Protein AF-X1KJ30-F1 (afdb_monomer)

Solvent-accessible surface area (backbone atoms only — not comparable to full-atom values): 5124 Å² total; per-residue (Å²): 112,70,77,42,52,62,43,24,66,43,98,86,50,95,57,44,96,63,54,57,96,70,60,54,70,57,25,50,52,46,57,55,50,76,75,46,72,91,53,91,80,87,85,82,89,50,76,89,52,41,56,31,97,47,70,56,91,92,39,53,57,39,75,49,65,70,60,52,70,58,54,51,50,50,54,56,64,73,72,109

Radius of gyration: 16.96 Å; Cα contacts (8 Å, |Δi|>4): 63; chains: 1; bounding box: 38×28×41 Å

Nearest PDB structures (foldseek):
  7y1s-assembly1_A  TM=9.451E-01  e=9.728E-05  Bacillus amyloliquefaciens
  8pz0-assembly1_A  TM=9.173E-01  e=1.763E-04  Pseudomonas aeruginosa PA14
  6ome-assembly1_A  TM=9.000E-01  e=2.204E-04  Chlamydia trachomatis D/UW-3/CX
  6wvv-assembly2_J  TM=9.348E-01  e=4.648E-03  Plasmodium vivax
  3ij3-assembly1_A  TM=8.871E-01  e=1.418E-02  Coxiella burnetii

Foldseek 3Di:
DVVLQVQQDDPPDPGHCAGDPPPGVVNNVVVVVVVCPPPPDDDDDCPVPQADCADDPPAHGGGRPPPPVVVVVVVVVVVD

Mean predicted aligned error: 3.71 Å

Sequence (80 aa):
YEQAKEQLKSEVADIKNVGGKWGGAITAAQFLAEFAGDTPWVHLDIAGTSLSEKDRGYLVKGATGVTVRTLVNLALSLAQ

Organism: NCBI:txid412755

pLDDT: mean 94.49, std 5.51, range [63.91, 98.38]

Secondary structure (DSSP, 8-state):
-HHHHHTT--SSSS--S---SS-HHHHHHHHHHTTTTTS-------GGGSEESS-BTTBPSEE--TTHHHHHHHHHHH--

InterPro domains:
  IPR000819 Peptidase M17, leucyl aminopeptidase, C-terminal [PF00883] (3-72)
  IPR011356 Peptidase M17, leucine aminopeptidase/peptidase B [PTHR11963] (3-77)

Structure (mmCIF, N/CA/C/O backbone):
data_AF-X1KJ30-F1
#
_entry.id   AF-X1KJ30-F1
#
loop_
_atom_site.group_PDB
_atom_site.id
_atom_site.type_symbol
_atom_site.label_atom_id
_atom_site.label_alt_id
_atom_site.label_comp_id
_atom_site.label_asym_id
_atom_site.label_entity_id
_atom_site.label_seq_id
_atom_site.pdbx_PDB_ins_code
_atom_site.Cartn_x
_atom_site.Cartn_y
_atom_site.Cartn_z
_atom_site.occupancy
_atom_site.B_iso_or_equiv
_atom_site.auth_seq_id
_atom_site.auth_comp_id
_atom_site.auth_asym_id
_atom_site.auth_atom_id
_atom_site.pdbx_PDB_model_num
ATOM 1 N N . TYR A 1 1 ? -5.337 -7.015 12.886 1.00 63.91 1 TYR A N 1
ATOM 2 C CA . TYR A 1 1 ? -4.278 -7.027 13.919 1.00 63.91 1 TYR A CA 1
ATOM 3 C C . TYR A 1 1 ? -4.632 -5.969 14.945 1.00 63.91 1 TYR A C 1
ATOM 5 O O . TYR A 1 1 ? -4.392 -4.792 14.698 1.00 63.91 1 TYR A O 1
ATOM 13 N N . GLU A 1 2 ? -5.210 -6.375 16.072 1.00 72.94 2 GLU A N 1
ATOM 14 C CA . GLU A 1 2 ? -5.714 -5.443 17.098 1.00 72.94 2 GLU A CA 1
ATOM 15 C C . GLU A 1 2 ? -4.644 -4.466 17.605 1.00 72.94 2 GLU A C 1
ATOM 17 O O . GLU A 1 2 ? -4.895 -3.276 17.765 1.00 72.94 2 GLU A O 1
ATOM 22 N N . GLN A 1 3 ? -3.399 -4.932 17.731 1.00 79.31 3 GLN A N 1
ATOM 23 C CA . GLN A 1 3 ? -2.260 -4.118 18.170 1.00 79.31 3 GLN A CA 1
ATOM 24 C C . GLN A 1 3 ? -1.965 -2.911 17.262 1.00 79.31 3 GLN A C 1
ATOM 26 O O . GLN A 1 3 ? -1.434 -1.908 17.731 1.00 79.31 3 GLN A O 1
ATOM 31 N N . ALA A 1 4 ? -2.270 -2.999 15.963 1.00 79.62 4 ALA A N 1
ATOM 32 C CA . ALA A 1 4 ? -2.070 -1.888 15.035 1.00 79.62 4 ALA A CA 1
ATOM 33 C C . ALA A 1 4 ? -3.216 -0.865 15.120 1.00 79.62 4 ALA A C 1
ATOM 35 O O . ALA A 1 4 ? -2.956 0.330 15.019 1.00 79.62 4 ALA A O 1
ATOM 36 N N . LYS A 1 5 ? -4.452 -1.317 15.376 1.00 86.06 5 LYS A N 1
ATOM 37 C CA . LYS A 1 5 ? -5.606 -0.435 15.613 1.00 86.06 5 LYS A CA 1
ATOM 38 C C . LYS A 1 5 ? -5.474 0.345 16.919 1.00 86.06 5 LYS A C 1
ATOM 40 O O . LYS A 1 5 ? -5.768 1.534 16.954 1.00 86.06 5 LYS A O 1
ATOM 45 N N . GLU A 1 6 ? -4.943 -0.288 17.965 1.00 92.06 6 GLU A N 1
ATOM 46 C CA . GLU A 1 6 ? -4.692 0.361 19.260 1.00 92.06 6 GLU A CA 1
ATOM 47 C C . GLU A 1 6 ? -3.831 1.625 19.118 1.00 92.06 6 GLU A C 1
ATOM 49 O O . GLU A 1 6 ? -4.079 2.645 19.758 1.00 92.06 6 GLU A O 1
ATOM 54 N N . GLN A 1 7 ? -2.848 1.590 18.215 1.00 93.88 7 GLN A N 1
ATOM 55 C CA . GLN A 1 7 ? -1.965 2.726 17.969 1.00 93.88 7 GLN A CA 1
ATOM 56 C C . GLN A 1 7 ? -2.666 3.927 17.330 1.00 93.88 7 GLN A C 1
ATOM 58 O O . GLN A 1 7 ? -2.090 5.010 17.358 1.00 93.88 7 GLN A O 1
ATOM 63 N N . LEU A 1 8 ? -3.865 3.755 16.768 1.00 96.00 8 LEU A N 1
ATOM 64 C CA . LEU A 1 8 ? -4.634 4.788 16.069 1.00 96.00 8 LEU A CA 1
ATOM 65 C C . LEU A 1 8 ? -5.732 5.416 16.939 1.00 96.00 8 LEU A C 1
ATOM 67 O O . LEU A 1 8 ? -6.459 6.290 16.465 1.00 96.00 8 LEU A O 1
ATOM 71 N N . LYS A 1 9 ? -5.828 5.039 18.221 1.00 95.31 9 LYS A N 1
ATOM 72 C CA . LYS A 1 9 ? -6.730 5.707 19.162 1.00 95.31 9 LYS A CA 1
ATOM 73 C C . LYS A 1 9 ? -6.369 7.184 19.320 1.00 95.31 9 LYS A C 1
ATOM 75 O O . LYS A 1 9 ? -5.189 7.552 19.413 1.00 95.31 9 LYS A O 1
ATOM 80 N N . SER A 1 10 ? -7.407 8.009 19.361 1.00 96.06 10 SER A N 1
ATOM 81 C CA . SER A 1 10 ? -7.345 9.452 19.566 1.00 96.06 10 SER A CA 1
ATOM 82 C C . SER A 1 10 ? -8.157 9.826 20.806 1.00 96.06 10 SER A C 1
ATOM 84 O O . SER A 1 10 ? -9.152 9.181 21.118 1.00 96.06 10 SER A O 1
ATOM 86 N N . GLU A 1 11 ? -7.710 10.851 21.530 1.00 96.50 11 GLU A N 1
ATOM 87 C CA . GLU A 1 11 ? -8.411 11.373 22.715 1.00 96.50 11 GLU A CA 1
ATOM 88 C C . GLU A 1 11 ? -9.518 12.375 22.348 1.00 96.50 11 GLU A C 1
ATOM 90 O O . GLU A 1 11 ? -10.315 12.754 23.201 1.00 96.50 11 GLU A O 1
ATOM 95 N N . VAL A 1 12 ? -9.552 12.827 21.089 1.00 97.50 12 VAL A N 1
ATOM 96 C CA . VAL A 1 12 ? -10.426 13.921 20.626 1.00 97.50 12 VAL A CA 1
ATOM 97 C C . VAL A 1 12 ? -11.308 13.510 19.448 1.00 97.50 12 VAL A C 1
ATOM 99 O O . VAL A 1 12 ? -12.437 13.975 19.337 1.00 97.50 12 VAL A O 1
ATOM 102 N N . ALA A 1 13 ? -10.789 12.669 18.555 1.00 97.62 13 ALA A N 1
ATOM 103 C CA . ALA A 1 13 ? -11.466 12.244 17.332 1.00 97.62 13 ALA A CA 1
ATOM 104 C C . ALA A 1 13 ? -11.702 10.730 17.348 1.00 97.62 13 ALA A C 1
ATOM 106 O O . ALA A 1 13 ? -11.140 10.028 18.185 1.00 97.62 13 ALA A O 1
ATOM 107 N N . ASP A 1 14 ? -12.456 10.220 16.378 1.00 96.25 14 ASP A N 1
ATOM 108 C CA . ASP A 1 14 ? -12.725 8.781 16.260 1.00 96.25 14 ASP A CA 1
ATOM 109 C C . ASP A 1 14 ? -11.435 7.965 16.046 1.00 96.25 14 ASP A C 1
ATOM 111 O O . ASP A 1 14 ? -11.285 6.848 16.537 1.00 96.25 14 ASP A O 1
ATOM 115 N N . ILE A 1 15 ? -10.471 8.549 15.328 1.00 96.81 15 ILE A N 1
ATOM 116 C CA . ILE A 1 15 ? -9.205 7.927 14.936 1.00 96.81 15 ILE A CA 1
ATOM 117 C C . ILE A 1 15 ? -8.162 9.017 14.632 1.00 96.81 15 ILE A C 1
ATOM 119 O O . ILE A 1 15 ? -8.502 10.089 14.131 1.00 96.81 15 ILE A O 1
ATOM 123 N N . LYS A 1 16 ? -6.876 8.764 14.915 1.00 96.62 16 LYS A N 1
ATOM 124 C CA . LYS A 1 16 ? -5.754 9.600 14.435 1.00 96.62 16 LYS A CA 1
ATOM 125 C C . LYS A 1 16 ? -5.060 8.976 13.223 1.00 96.62 16 LYS A C 1
ATOM 127 O O . LYS A 1 16 ? -5.049 7.763 13.053 1.00 96.62 16 LYS A O 1
ATOM 132 N N . ASN A 1 17 ? -4.422 9.811 12.407 1.00 96.19 17 ASN A N 1
ATOM 133 C CA . ASN A 1 17 ? -3.820 9.419 11.127 1.00 96.19 17 ASN A CA 1
ATOM 134 C C . ASN A 1 17 ? -2.394 8.843 11.216 1.00 96.19 17 ASN A C 1
ATOM 136 O O . ASN A 1 17 ? -1.830 8.469 10.190 1.00 96.19 17 ASN A O 1
ATOM 140 N N . VAL A 1 18 ? -1.783 8.804 12.404 1.00 95.56 18 VAL A N 1
ATOM 141 C CA . VAL A 1 18 ? -0.398 8.351 12.598 1.00 95.56 18 VAL A CA 1
ATOM 142 C C . VAL A 1 18 ? -0.302 7.459 13.837 1.00 95.56 18 VAL A C 1
ATOM 144 O O . VAL A 1 18 ? -0.785 7.819 14.912 1.00 95.56 18 VAL A O 1
ATOM 147 N N . GLY A 1 19 ? 0.331 6.293 13.678 1.00 93.00 19 GLY A N 1
ATOM 148 C CA . GLY A 1 19 ? 0.672 5.374 14.769 1.00 93.00 19 GLY A CA 1
ATOM 149 C C . GLY A 1 19 ? 2.019 5.691 15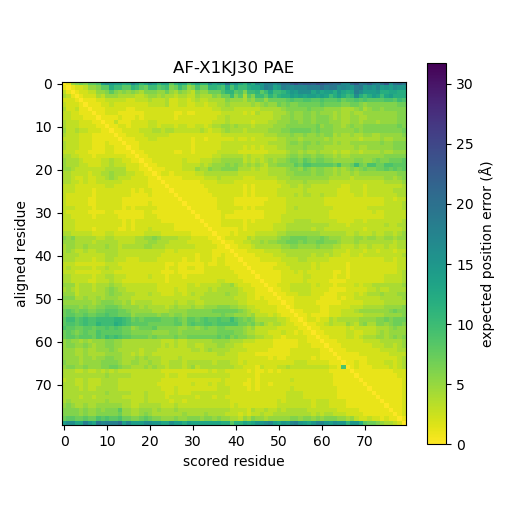.435 1.00 93.00 19 GLY A C 1
ATOM 150 O O . GLY A 1 19 ? 2.551 6.794 15.331 1.00 93.00 19 GLY A O 1
ATOM 151 N N . GLY A 1 20 ? 2.597 4.712 16.133 1.00 91.19 20 GLY A N 1
ATOM 152 C CA . GLY A 1 20 ? 3.937 4.837 16.709 1.00 91.19 20 GLY A CA 1
ATOM 153 C C . GLY A 1 20 ? 5.058 4.757 15.663 1.00 91.19 20 GLY A C 1
ATOM 154 O O . GLY A 1 20 ? 4.830 4.534 14.477 1.00 91.19 20 GLY A O 1
ATOM 155 N N . LYS A 1 21 ? 6.312 4.882 16.122 1.00 92.69 21 LYS A N 1
ATOM 156 C CA . LYS A 1 21 ? 7.516 4.787 15.269 1.00 92.69 21 LYS A CA 1
ATOM 157 C C . LYS A 1 21 ? 7.612 3.467 14.488 1.00 92.69 21 LYS A C 1
ATOM 159 O O . LYS A 1 21 ? 8.174 3.437 13.396 1.00 92.69 21 LYS A O 1
ATOM 164 N N . TRP A 1 22 ? 7.123 2.373 15.067 1.00 93.38 22 TRP A N 1
ATOM 165 C CA . TRP A 1 22 ? 7.244 1.029 14.508 1.00 93.38 22 TRP A CA 1
ATOM 166 C C . TRP A 1 22 ? 5.929 0.567 13.890 1.00 93.38 22 TRP A C 1
ATOM 168 O O . TRP A 1 22 ? 4.859 0.810 14.438 1.00 93.38 22 TRP A O 1
ATOM 178 N N . GLY A 1 23 ? 6.016 -0.146 12.766 1.00 93.38 23 GLY A N 1
ATOM 179 C CA . GLY A 1 23 ? 4.834 -0.678 12.087 1.00 93.38 23 GLY A CA 1
ATOM 180 C C . GLY A 1 23 ? 4.059 0.357 11.266 1.00 93.38 23 GLY A C 1
ATOM 181 O O . GLY A 1 23 ? 2.859 0.195 11.094 1.00 93.38 23 GLY A O 1
ATOM 182 N N . GLY A 1 24 ? 4.721 1.393 10.738 1.00 94.62 24 GLY A N 1
ATOM 183 C CA . GLY A 1 24 ? 4.069 2.452 9.952 1.00 94.62 24 GLY A CA 1
ATOM 184 C C . GLY A 1 24 ? 3.206 1.941 8.790 1.00 94.62 24 GLY A C 1
ATOM 185 O O . GLY A 1 24 ? 2.079 2.389 8.628 1.00 94.62 24 GLY A O 1
ATOM 186 N N . ALA A 1 25 ? 3.685 0.947 8.032 1.00 95.88 25 ALA A N 1
ATOM 187 C CA . ALA A 1 25 ? 2.915 0.375 6.924 1.00 95.88 25 ALA A CA 1
ATOM 188 C C . ALA A 1 25 ? 1.622 -0.316 7.400 1.00 95.88 25 ALA A C 1
ATOM 190 O O . ALA A 1 25 ? 0.557 -0.126 6.818 1.00 95.88 25 ALA A O 1
ATOM 191 N N . ILE A 1 26 ? 1.683 -1.090 8.493 1.00 95.62 26 ILE A N 1
ATOM 192 C CA . ILE A 1 26 ? 0.499 -1.792 9.003 1.00 95.62 26 ILE A CA 1
ATOM 193 C C . ILE A 1 26 ? -0.476 -0.836 9.695 1.00 95.62 26 ILE A C 1
ATOM 195 O O . ILE A 1 26 ? -1.681 -1.010 9.546 1.00 95.62 26 ILE A O 1
ATOM 199 N N . THR A 1 27 ? 0.002 0.188 10.408 1.00 96.44 27 THR A N 1
ATOM 200 C CA . THR A 1 27 ? -0.876 1.197 11.020 1.00 96.44 27 THR A CA 1
ATOM 201 C C . THR A 1 27 ? -1.534 2.078 9.960 1.00 96.44 27 THR A C 1
ATOM 203 O O . THR A 1 27 ? -2.733 2.314 10.049 1.00 96.44 27 THR A O 1
ATOM 206 N N . ALA A 1 28 ? -0.823 2.464 8.896 1.00 96.75 28 ALA A N 1
ATOM 207 C CA . ALA A 1 28 ? -1.425 3.150 7.751 1.00 96.75 28 ALA A CA 1
ATOM 208 C C . ALA A 1 28 ? -2.487 2.283 7.051 1.00 96.75 28 ALA A C 1
ATOM 210 O O . ALA A 1 28 ? -3.584 2.760 6.767 1.00 96.75 28 ALA A O 1
ATOM 211 N N . ALA A 1 29 ? -2.214 0.990 6.842 1.0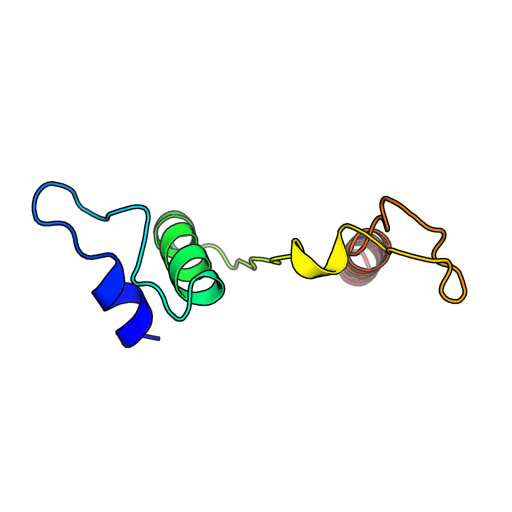0 96.38 29 ALA A N 1
ATOM 212 C CA . ALA A 1 29 ? -3.197 0.069 6.273 1.00 96.38 29 ALA A CA 1
ATOM 213 C C . ALA A 1 29 ? -4.445 -0.081 7.164 1.00 96.38 29 ALA A C 1
ATOM 215 O O . ALA A 1 29 ? -5.557 -0.115 6.644 1.00 96.38 29 ALA A O 1
ATOM 216 N N . GLN A 1 30 ? -4.285 -0.141 8.494 1.00 95.19 30 GLN A N 1
ATOM 217 C CA . GLN A 1 30 ? -5.426 -0.158 9.420 1.00 95.19 30 GLN A CA 1
ATOM 218 C C . GLN A 1 30 ? -6.220 1.151 9.373 1.00 95.19 30 GLN A C 1
ATOM 220 O O . GLN A 1 30 ? -7.442 1.091 9.380 1.00 95.19 30 GLN A O 1
ATOM 225 N N . PHE A 1 31 ? -5.557 2.307 9.260 1.00 96.50 31 PHE A N 1
ATOM 226 C CA . PHE A 1 31 ? -6.245 3.589 9.093 1.00 96.50 31 PHE A CA 1
ATOM 227 C C . PHE A 1 31 ? -7.149 3.577 7.855 1.00 96.50 31 PHE A C 1
ATOM 229 O O . PHE A 1 31 ? -8.312 3.946 7.946 1.00 96.50 31 PHE A O 1
ATOM 236 N N . L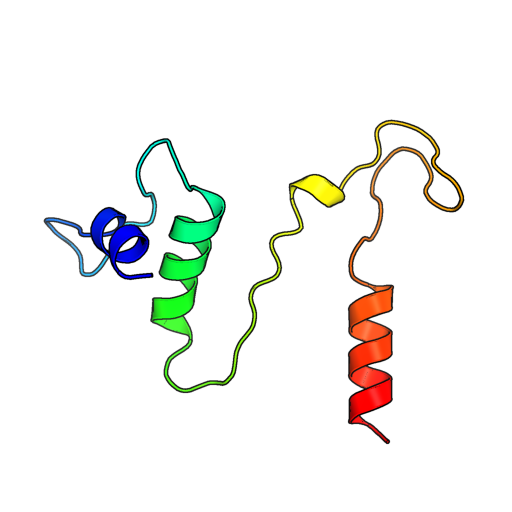EU A 1 32 ? -6.643 3.099 6.712 1.00 96.81 32 LEU A N 1
ATOM 237 C CA . LEU A 1 32 ? -7.440 2.979 5.485 1.00 96.81 32 LEU A CA 1
ATOM 238 C C . LEU A 1 32 ? -8.602 1.983 5.632 1.00 96.81 32 LEU A C 1
ATOM 240 O O . LEU A 1 32 ? -9.676 2.217 5.083 1.00 96.81 32 LEU A O 1
ATOM 244 N N . ALA A 1 33 ? -8.401 0.900 6.388 1.00 94.25 33 ALA A N 1
ATOM 245 C CA . ALA A 1 33 ? -9.407 -0.139 6.602 1.00 94.25 33 ALA A CA 1
ATOM 246 C C . ALA A 1 33 ? -10.684 0.388 7.272 1.00 94.25 33 ALA A C 1
ATOM 248 O O . ALA A 1 33 ? -11.768 -0.095 6.957 1.00 94.25 33 ALA A O 1
ATOM 249 N N . GLU A 1 34 ? -10.570 1.390 8.151 1.00 94.50 34 GLU A N 1
ATOM 250 C CA . GLU A 1 34 ? -11.725 2.015 8.817 1.00 94.50 34 GLU A CA 1
ATOM 251 C C . GLU A 1 34 ? -12.708 2.657 7.822 1.00 94.50 34 GLU A C 1
ATOM 253 O O . GLU A 1 34 ? -13.883 2.832 8.131 1.00 94.50 34 GLU A O 1
ATOM 258 N N . PHE A 1 35 ? -12.259 2.953 6.598 1.00 96.44 35 PHE A N 1
ATOM 259 C CA . PHE A 1 35 ? -13.075 3.565 5.547 1.00 96.44 35 PHE A CA 1
ATOM 260 C C . PHE A 1 35 ? -13.570 2.569 4.487 1.00 96.44 35 PHE A C 1
ATOM 262 O O . PHE A 1 35 ? -14.322 2.959 3.596 1.00 96.44 35 PHE A O 1
ATOM 269 N N . ALA A 1 36 ? -13.163 1.296 4.549 1.00 95.69 36 ALA A N 1
ATOM 270 C CA . ALA A 1 36 ? -13.546 0.284 3.558 1.00 95.69 36 ALA A CA 1
ATOM 271 C C . ALA A 1 36 ? -14.939 -0.329 3.814 1.00 95.69 36 ALA A C 1
ATOM 273 O O . ALA A 1 36 ? -15.568 -0.851 2.887 1.00 95.69 36 ALA A O 1
ATOM 274 N N . GLY A 1 37 ? -15.435 -0.250 5.056 1.00 93.19 37 GLY A N 1
A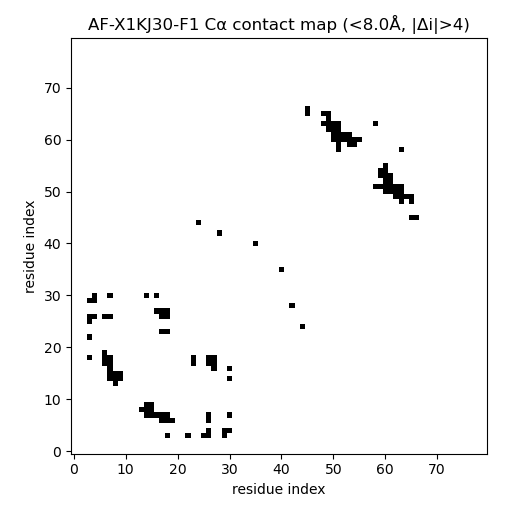TOM 275 C CA . GLY A 1 37 ? -16.707 -0.851 5.465 1.00 93.19 37 GLY A CA 1
ATOM 276 C C . GLY A 1 37 ? -16.757 -2.351 5.160 1.00 93.19 37 GLY A C 1
ATOM 277 O O . GLY A 1 37 ? -15.775 -3.065 5.358 1.00 93.19 37 GLY A O 1
ATOM 278 N N . ASP A 1 38 ? -17.886 -2.813 4.623 1.00 95.56 38 ASP A N 1
ATOM 279 C CA . ASP A 1 38 ? -18.095 -4.221 4.253 1.00 95.56 38 ASP A CA 1
ATOM 280 C C . ASP A 1 38 ? -17.550 -4.581 2.857 1.00 95.56 38 AS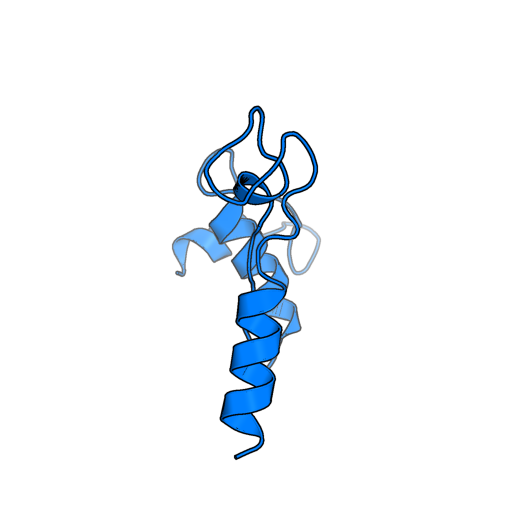P A C 1
ATOM 282 O O . ASP A 1 38 ? -17.716 -5.707 2.382 1.00 95.56 38 ASP A O 1
ATOM 286 N N . THR A 1 39 ? -16.913 -3.635 2.164 1.00 96.38 39 THR A N 1
ATOM 287 C CA . THR A 1 39 ? -16.420 -3.853 0.800 1.00 96.38 39 THR A CA 1
ATOM 288 C C . THR A 1 39 ? -15.189 -4.765 0.825 1.00 96.38 39 THR A C 1
ATOM 290 O O . THR A 1 39 ? -14.208 -4.438 1.501 1.00 96.38 39 THR A O 1
ATOM 293 N N . PRO A 1 40 ? -15.158 -5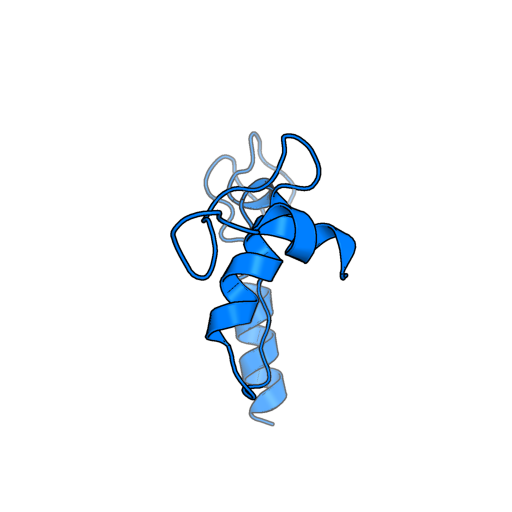.872 0.054 1.00 95.75 40 PRO A N 1
ATOM 294 C CA . PRO A 1 40 ? -13.929 -6.631 -0.147 1.00 95.75 40 PRO A CA 1
ATOM 295 C C . PRO A 1 40 ? -12.848 -5.722 -0.738 1.00 95.75 40 PRO A C 1
ATOM 297 O O . PRO A 1 40 ? -13.027 -5.156 -1.817 1.00 95.75 40 PRO A O 1
ATOM 300 N N . TRP A 1 41 ? -11.732 -5.560 -0.030 1.00 96.31 41 TRP A N 1
ATOM 301 C CA . TRP A 1 41 ? -10.735 -4.550 -0.376 1.00 96.31 41 TRP A CA 1
ATOM 302 C C . TRP A 1 41 ? -9.303 -5.052 -0.198 1.00 96.31 41 TRP A C 1
ATOM 304 O O . TRP A 1 41 ? -9.025 -5.994 0.547 1.00 96.31 41 TRP A O 1
ATOM 314 N N . VAL A 1 42 ? -8.381 -4.386 -0.893 1.00 96.69 42 VAL A N 1
ATOM 315 C CA . VAL A 1 42 ? -6.939 -4.592 -0.767 1.00 96.69 42 VAL A CA 1
ATOM 316 C C . VAL A 1 42 ? -6.222 -3.245 -0.822 1.00 96.69 42 VAL A C 1
ATOM 318 O O . VAL A 1 42 ? -6.546 -2.390 -1.645 1.00 96.69 42 VAL A O 1
ATOM 321 N N . HIS A 1 43 ? -5.219 -3.070 0.036 1.00 97.06 43 HIS A N 1
ATOM 322 C CA . HIS A 1 43 ? -4.259 -1.973 -0.038 1.00 97.06 43 HIS A CA 1
ATOM 323 C C . HIS A 1 43 ? -2.895 -2.513 -0.464 1.00 97.06 43 HIS A C 1
ATOM 325 O O . HIS A 1 43 ? -2.376 -3.449 0.143 1.00 97.06 43 HIS A O 1
ATOM 331 N N . LEU A 1 44 ? -2.314 -1.911 -1.501 1.00 97.19 44 LEU A N 1
ATOM 332 C CA . LEU A 1 44 ? -0.965 -2.211 -1.969 1.00 97.19 44 LEU A CA 1
ATOM 333 C C . LEU A 1 44 ? -0.058 -1.014 -1.666 1.00 97.19 44 LEU A C 1
ATOM 335 O O . LEU A 1 44 ? -0.126 0.004 -2.355 1.00 97.19 44 LEU A O 1
ATOM 339 N N . ASP A 1 45 ? 0.792 -1.138 -0.646 1.00 97.75 45 ASP A N 1
ATOM 340 C CA . ASP A 1 45 ? 1.847 -0.159 -0.371 1.00 97.75 45 ASP A CA 1
ATOM 341 C C . ASP A 1 45 ? 3.042 -0.419 -1.298 1.00 97.75 45 ASP A C 1
ATOM 343 O O . ASP A 1 45 ? 3.748 -1.424 -1.178 1.00 97.75 45 ASP A O 1
ATOM 347 N N . ILE A 1 46 ? 3.247 0.486 -2.255 1.00 97.56 46 ILE A N 1
ATOM 348 C CA . ILE A 1 46 ? 4.281 0.365 -3.288 1.00 97.56 46 ILE A CA 1
ATOM 349 C C . ILE A 1 46 ? 5.462 1.310 -3.073 1.00 97.56 46 ILE A C 1
ATOM 351 O O . ILE A 1 46 ? 6.350 1.353 -3.931 1.00 97.56 46 ILE A O 1
ATOM 355 N N . ALA A 1 47 ? 5.511 2.052 -1.959 1.00 97.00 47 ALA A N 1
ATOM 356 C CA . ALA A 1 47 ? 6.506 3.103 -1.741 1.00 97.00 47 ALA A CA 1
ATOM 357 C C . ALA A 1 47 ? 7.939 2.585 -1.950 1.00 97.00 47 ALA A C 1
ATOM 359 O O . ALA A 1 47 ? 8.696 3.155 -2.739 1.00 97.00 47 ALA A O 1
ATOM 360 N N . GLY A 1 48 ? 8.269 1.435 -1.352 1.00 94.44 48 GLY A N 1
ATOM 361 C CA . GLY A 1 48 ? 9.593 0.809 -1.456 1.00 94.44 48 GLY A CA 1
ATOM 362 C C . GLY A 1 48 ? 9.953 0.259 -2.841 1.00 94.44 48 GLY A C 1
ATOM 363 O O . GLY A 1 48 ? 11.120 -0.010 -3.106 1.00 94.44 48 GLY A O 1
ATOM 364 N N . THR A 1 49 ? 8.978 0.099 -3.736 1.00 95.06 49 THR A N 1
ATOM 365 C CA . THR A 1 49 ? 9.191 -0.428 -5.097 1.00 95.06 49 THR A CA 1
ATOM 366 C C . THR A 1 49 ? 9.039 0.624 -6.191 1.00 95.06 49 THR A C 1
ATOM 368 O O . THR A 1 49 ? 9.268 0.320 -7.360 1.00 95.06 49 THR A O 1
ATOM 371 N N . SER A 1 50 ? 8.658 1.852 -5.832 1.00 95.56 50 SER A N 1
ATOM 372 C CA . SER A 1 50 ? 8.315 2.928 -6.772 1.00 95.56 50 SER A CA 1
ATOM 373 C C . SER A 1 50 ? 9.493 3.395 -7.636 1.00 95.56 50 SER A C 1
ATOM 375 O O . SER A 1 50 ? 9.292 3.833 -8.771 1.00 95.56 50 SER A O 1
ATOM 377 N N . LEU A 1 51 ? 10.722 3.256 -7.129 1.00 96.62 51 LEU A N 1
ATOM 378 C CA . LEU A 1 51 ? 11.954 3.700 -7.774 1.00 96.62 51 LEU A CA 1
ATOM 379 C C . LEU A 1 51 ? 13.002 2.583 -7.815 1.00 96.62 51 LEU A C 1
ATOM 381 O O . LEU A 1 51 ? 13.160 1.819 -6.865 1.00 96.62 51 LEU A O 1
ATOM 385 N N . SER A 1 52 ? 13.760 2.524 -8.910 1.00 96.44 52 SER A N 1
ATOM 386 C CA . SER A 1 52 ? 14.987 1.737 -9.015 1.00 96.44 52 SER A CA 1
ATOM 387 C C . SER A 1 52 ? 16.190 2.669 -9.098 1.00 96.44 52 SER A C 1
ATOM 389 O O . SER A 1 52 ? 16.249 3.560 -9.943 1.00 96.44 52 SER A O 1
ATOM 391 N N . GLU A 1 53 ? 17.185 2.453 -8.241 1.00 96.44 53 GLU A N 1
ATOM 392 C CA . GLU A 1 53 ? 18.400 3.284 -8.184 1.00 96.44 53 GLU A CA 1
ATOM 393 C C . GLU A 1 53 ? 19.367 3.037 -9.352 1.00 96.44 53 GLU A C 1
ATOM 395 O O . GLU A 1 53 ? 20.241 3.858 -9.641 1.00 96.44 53 GLU A O 1
ATOM 400 N N . LYS A 1 54 ? 19.213 1.892 -10.020 1.00 96.69 54 LYS A N 1
ATOM 401 C CA . LYS A 1 54 ? 20.036 1.427 -11.137 1.00 96.69 54 LYS A CA 1
ATOM 402 C C . LYS A 1 54 ? 19.222 0.529 -12.057 1.00 96.69 54 LYS A C 1
ATOM 404 O O . LYS A 1 54 ? 18.150 0.060 -11.670 1.00 96.69 54 LYS A O 1
ATOM 409 N N . ASP A 1 55 ? 19.774 0.224 -13.217 1.00 96.56 55 ASP A N 1
ATOM 410 C CA . ASP A 1 55 ? 19.169 -0.751 -14.115 1.00 96.56 55 ASP A CA 1
ATOM 411 C C . ASP A 1 55 ? 19.188 -2.149 -13.473 1.00 96.56 55 ASP A C 1
ATOM 413 O O . ASP A 1 55 ? 20.168 -2.564 -12.841 1.00 96.56 55 ASP A O 1
ATOM 417 N N . ARG A 1 56 ? 18.065 -2.864 -13.583 1.00 91.50 56 ARG A N 1
ATOM 418 C CA . ARG A 1 56 ? 17.857 -4.214 -13.044 1.00 91.50 56 ARG A CA 1
ATOM 419 C C . ARG A 1 56 ? 16.972 -5.019 -13.996 1.00 91.50 56 ARG A C 1
ATOM 421 O O . ARG A 1 56 ? 15.744 -4.966 -13.918 1.00 91.50 56 ARG A O 1
ATOM 428 N N . GLY A 1 57 ? 17.598 -5.798 -14.877 1.00 93.69 57 GLY A N 1
ATOM 429 C CA . GLY A 1 57 ? 16.884 -6.600 -15.871 1.00 93.69 57 GLY A CA 1
ATOM 430 C C . GLY A 1 57 ? 16.106 -5.706 -16.836 1.00 93.69 57 GLY A C 1
ATOM 431 O O . GLY A 1 57 ? 16.709 -4.933 -17.569 1.00 93.69 57 GLY A O 1
ATOM 432 N N . TYR A 1 58 ? 14.775 -5.795 -16.813 1.00 92.88 58 TYR A N 1
ATOM 433 C CA . TYR A 1 58 ? 13.896 -4.953 -17.634 1.00 92.88 58 TYR A CA 1
ATOM 434 C C . TYR A 1 58 ? 13.550 -3.599 -16.984 1.00 92.88 58 TYR A C 1
ATOM 436 O O . TYR A 1 58 ? 12.887 -2.778 -17.613 1.00 92.88 58 TYR A O 1
ATOM 444 N N . LEU A 1 59 ? 13.928 -3.373 -15.720 1.00 95.12 59 LEU A N 1
ATOM 445 C CA . LEU A 1 59 ? 13.730 -2.091 -15.045 1.00 95.12 59 LEU A CA 1
ATOM 446 C C . LEU A 1 59 ? 14.914 -1.171 -15.333 1.00 95.12 59 LEU A C 1
ATOM 448 O O . LEU A 1 59 ? 16.059 -1.545 -15.081 1.00 95.12 59 LEU A O 1
ATOM 452 N N . VAL A 1 60 ? 14.627 0.040 -15.797 1.00 95.19 60 VAL A N 1
ATOM 453 C CA . VAL A 1 60 ? 15.612 1.122 -15.920 1.00 95.19 60 VAL A CA 1
ATOM 454 C C . VAL A 1 60 ? 15.672 1.941 -14.630 1.00 95.19 60 VAL A C 1
ATOM 456 O O . VAL A 1 60 ? 14.720 1.949 -13.843 1.00 95.19 60 VAL A O 1
ATOM 459 N N . LYS A 1 61 ? 16.786 2.639 -14.395 1.00 97.50 61 LYS A N 1
ATOM 460 C CA . LYS A 1 61 ? 16.913 3.609 -13.300 1.00 97.50 61 LYS A CA 1
ATOM 461 C C . LYS A 1 61 ? 15.783 4.649 -13.358 1.00 97.50 61 LYS A C 1
ATOM 463 O O . LYS A 1 61 ? 15.539 5.246 -14.402 1.00 97.50 61 LYS A O 1
ATOM 468 N N . GLY A 1 62 ? 15.155 4.920 -12.215 1.00 97.25 62 GLY A N 1
ATOM 469 C CA . GLY A 1 62 ? 14.035 5.856 -12.086 1.00 97.25 62 GLY A CA 1
ATOM 470 C C . GLY A 1 62 ? 12.724 5.166 -11.708 1.00 97.25 62 GLY A C 1
ATOM 471 O O . GLY A 1 62 ? 12.732 4.166 -10.992 1.00 97.25 62 GLY A O 1
ATOM 472 N N . ALA A 1 63 ? 11.598 5.733 -12.149 1.00 96.75 63 ALA A N 1
ATOM 473 C CA . ALA A 1 63 ? 10.260 5.223 -11.850 1.00 96.75 63 ALA A CA 1
ATOM 474 C C . ALA A 1 63 ? 10.043 3.831 -12.454 1.00 96.75 63 ALA A C 1
ATOM 476 O O . ALA A 1 63 ? 10.187 3.632 -13.658 1.00 96.75 63 ALA A O 1
ATOM 477 N N . THR A 1 64 ? 9.680 2.862 -11.614 1.00 96.44 64 THR A N 1
ATOM 478 C CA . THR A 1 64 ? 9.619 1.448 -12.018 1.00 96.44 64 THR A CA 1
ATOM 479 C C . THR A 1 64 ? 8.306 1.059 -12.693 1.00 96.44 64 THR A C 1
A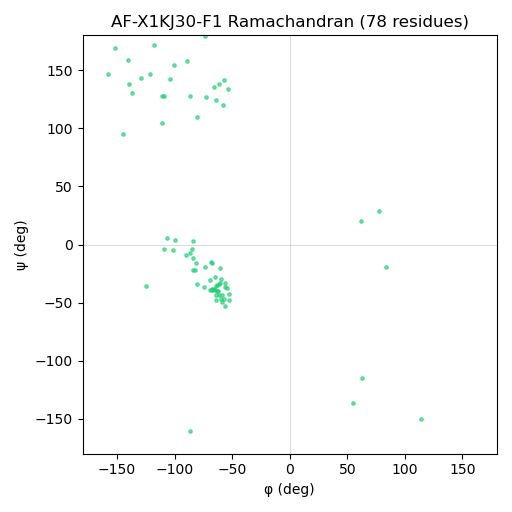TOM 481 O O . THR A 1 64 ? 8.249 0.036 -13.376 1.00 96.44 64 THR A O 1
ATOM 484 N N . GLY A 1 65 ? 7.231 1.819 -12.454 1.00 95.88 65 GLY A N 1
ATOM 485 C CA . GLY A 1 65 ? 5.871 1.432 -12.844 1.00 95.88 65 GLY A CA 1
ATOM 486 C C . GLY A 1 65 ? 5.388 0.144 -12.162 1.00 95.88 65 GLY A C 1
ATOM 487 O O . GLY A 1 65 ? 4.489 -0.530 -12.674 1.00 95.88 65 GLY A O 1
ATOM 488 N N . VAL A 1 66 ? 6.007 -0.247 -11.038 1.00 95.44 66 VAL A N 1
ATOM 489 C CA . VAL A 1 66 ? 5.649 -1.474 -10.321 1.00 95.44 66 VAL A CA 1
ATOM 490 C C . VAL A 1 66 ? 4.175 -1.464 -9.926 1.00 95.44 66 VAL A C 1
ATOM 492 O O . VAL A 1 66 ? 3.602 -0.448 -9.542 1.00 95.44 66 VAL A O 1
ATOM 495 N N . THR A 1 67 ? 3.610 -2.668 -10.053 1.00 96.12 67 THR A N 1
ATOM 496 C CA . THR A 1 67 ? 2.211 -3.122 -9.954 1.00 96.12 67 THR A CA 1
ATOM 497 C C . THR A 1 67 ? 1.335 -2.979 -11.194 1.00 96.12 67 THR A C 1
ATOM 499 O O . THR A 1 67 ? 0.397 -3.763 -11.314 1.00 96.12 67 THR A O 1
ATOM 502 N N . VAL A 1 68 ? 1.671 -2.137 -12.182 1.00 97.44 68 VAL A N 1
ATOM 503 C CA . VAL A 1 68 ? 0.810 -1.945 -13.373 1.00 97.44 68 VAL A CA 1
ATOM 504 C C . VAL A 1 68 ? 0.523 -3.264 -14.096 1.00 97.44 68 VAL A C 1
ATOM 506 O O . VAL A 1 68 ? -0.635 -3.626 -14.286 1.00 97.44 68 VAL A O 1
ATOM 509 N N . ARG A 1 69 ? 1.559 -4.041 -14.442 1.00 96.75 69 ARG A N 1
ATOM 510 C CA . ARG A 1 69 ? 1.359 -5.337 -15.118 1.00 96.75 69 ARG A CA 1
ATOM 511 C C . ARG A 1 69 ? 0.593 -6.339 -14.256 1.00 96.75 69 ARG A C 1
ATOM 513 O O . ARG A 1 69 ? -0.173 -7.123 -14.801 1.00 96.75 69 ARG A O 1
ATOM 520 N N . THR A 1 70 ? 0.788 -6.329 -12.940 1.00 97.12 70 THR A N 1
ATOM 521 C CA . THR A 1 70 ? 0.061 -7.220 -12.024 1.00 97.12 70 THR A CA 1
ATOM 522 C C . THR A 1 70 ? -1.432 -6.906 -12.041 1.00 97.12 70 THR A C 1
ATOM 524 O O . THR A 1 70 ? -2.234 -7.815 -12.215 1.00 97.12 70 THR A O 1
ATOM 527 N N . LEU A 1 71 ? -1.804 -5.627 -11.937 1.00 97.94 71 LEU A N 1
ATOM 528 C CA . LEU A 1 71 ? -3.203 -5.196 -11.947 1.00 97.94 71 LEU A CA 1
ATOM 529 C C . LEU A 1 71 ? -3.873 -5.426 -13.307 1.00 97.94 71 LEU A C 1
ATOM 531 O O . LEU A 1 71 ? -5.009 -5.886 -13.347 1.00 97.94 71 LEU A O 1
ATOM 535 N N . VAL A 1 72 ? -3.160 -5.187 -14.414 1.00 98.38 72 VAL A N 1
ATOM 536 C CA . VAL A 1 72 ? -3.659 -5.512 -15.763 1.00 98.38 72 VAL A CA 1
ATOM 537 C C . VAL A 1 72 ? -3.939 -7.009 -15.891 1.00 98.38 72 VAL A C 1
ATOM 539 O O . VAL A 1 72 ? -5.011 -7.389 -16.349 1.00 98.38 72 VAL A O 1
ATOM 542 N N . ASN A 1 73 ? -3.015 -7.869 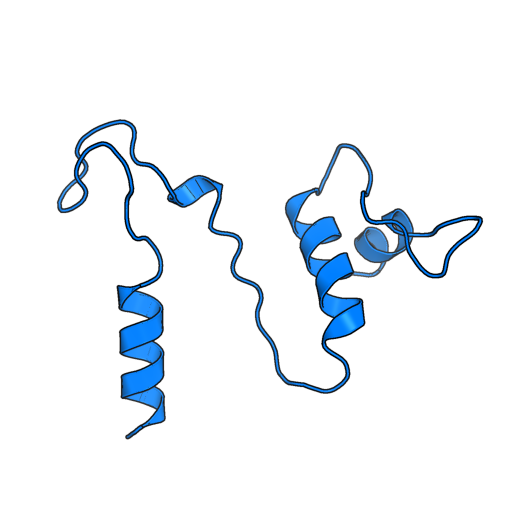-15.452 1.00 98.38 73 ASN A N 1
ATOM 543 C CA . ASN A 1 73 ? -3.228 -9.317 -15.511 1.00 98.38 73 ASN A CA 1
ATOM 544 C C . ASN A 1 73 ? -4.367 -9.777 -14.594 1.00 98.38 73 ASN A C 1
ATOM 546 O O . ASN A 1 73 ? -5.148 -10.629 -15.004 1.00 98.38 73 ASN A O 1
ATOM 550 N N . LEU A 1 74 ? -4.502 -9.196 -13.397 1.00 97.31 74 LEU A N 1
ATOM 551 C CA . LEU A 1 74 ? -5.631 -9.477 -12.509 1.00 97.31 74 LEU A CA 1
ATOM 552 C C . LEU A 1 74 ? -6.959 -9.134 -13.196 1.00 97.31 74 LEU A C 1
ATOM 554 O O . LEU A 1 74 ? -7.847 -9.979 -13.256 1.00 97.31 74 LEU A O 1
ATOM 558 N N . ALA A 1 75 ? -7.071 -7.936 -13.773 1.00 97.62 75 ALA A N 1
ATOM 559 C CA . ALA A 1 75 ? -8.270 -7.512 -14.490 1.00 97.62 75 ALA A CA 1
ATOM 560 C C . ALA A 1 75 ? -8.601 -8.447 -15.665 1.00 97.62 75 ALA A C 1
ATOM 562 O O . ALA A 1 75 ? -9.750 -8.849 -15.816 1.00 97.62 75 ALA A O 1
ATOM 563 N N . LEU A 1 76 ? -7.595 -8.849 -16.451 1.00 98.31 76 LEU A N 1
ATOM 564 C CA . LEU A 1 76 ? -7.773 -9.812 -17.542 1.00 98.31 76 LEU A CA 1
ATOM 565 C C . LEU A 1 76 ? -8.215 -11.191 -17.038 1.00 98.31 76 LEU A C 1
ATOM 567 O O . LEU A 1 76 ? -9.075 -11.803 -17.659 1.00 98.31 76 LEU A O 1
ATOM 571 N N . SER A 1 77 ? -7.660 -11.671 -15.921 1.00 97.94 77 SER A N 1
ATOM 572 C CA . SER A 1 77 ? -8.043 -12.965 -15.340 1.00 97.94 77 SER A CA 1
ATOM 573 C C . SER A 1 77 ? -9.456 -12.980 -14.760 1.00 97.94 77 SER A C 1
ATOM 575 O O . SER A 1 77 ? -10.098 -14.019 -14.786 1.00 97.94 77 SER A O 1
ATOM 577 N N . LEU A 1 78 ? -9.940 -11.843 -14.253 1.00 96.50 78 LEU A N 1
ATOM 578 C CA . LEU A 1 78 ? -11.292 -11.711 -13.701 1.00 96.50 78 LEU A CA 1
ATOM 579 C C . LEU A 1 78 ? -12.359 -11.496 -14.785 1.00 96.50 78 LEU A C 1
ATOM 581 O O . LEU A 1 78 ? -13.545 -11.605 -14.494 1.00 96.50 78 LEU A O 1
ATOM 585 N N . ALA A 1 79 ? -11.946 -11.136 -16.003 1.00 95.38 79 ALA A N 1
ATOM 586 C CA . ALA A 1 79 ? -12.835 -10.906 -17.140 1.00 95.38 79 ALA A CA 1
ATOM 587 C C . ALA A 1 79 ? -13.096 -12.164 -17.989 1.00 95.38 79 ALA A C 1
ATOM 589 O O . ALA A 1 79 ? -13.924 -12.105 -18.899 1.00 95.38 79 ALA A O 1
ATOM 590 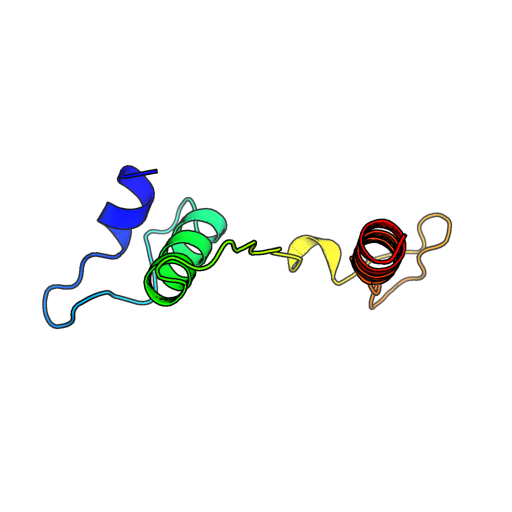N N . GLN A 1 80 ? -12.365 -13.254 -17.738 1.00 81.56 80 GLN A N 1
ATOM 591 C CA . GLN A 1 80 ? -12.594 -14.572 -18.342 1.00 81.56 80 GLN A CA 1
ATOM 592 C C . GLN A 1 80 ? -13.668 -15.331 -17.565 1.00 81.56 80 GLN A C 1
ATOM 594 O O . GLN A 1 80 ? -14.468 -16.021 -18.233 1.00 81.56 80 GLN A O 1
#